Protein AF-A0A661GSV0-F1 (afdb_monomer_lite)

pLDDT: mean 92.69, std 8.17, range [64.0, 98.31]

Secondary structure (DSSP, 8-state):
-----HHHHHHHHHHHHHHHHHHHHHHTTSS-HHHHHHHHHHTT----S-------

Structure (mmCIF, N/CA/C/O backbone):
data_AF-A0A661GSV0-F1
#
_entry.id   AF-A0A661GSV0-F1
#
loop_
_atom_site.group_PDB
_atom_site.id
_atom_site.type_symbol
_atom_site.label_atom_id
_atom_site.label_alt_id
_atom_site.label_comp_id
_atom_site.label_asym_id
_atom_site.label_entity_id
_atom_site.label_seq_id
_atom_site.pdbx_PDB_ins_code
_atom_site.Cartn_x
_atom_site.Cartn_y
_atom_site.Cartn_z
_atom_site.occupancy
_atom_site.B_iso_or_equiv
_atom_site.auth_seq_id
_atom_site.auth_comp_id
_atom_site.auth_asym_id
_atom_site.auth_atom_id
_atom_site.pdbx_PDB_model_num
ATOM 1 N N . MET A 1 1 ? 13.614 11.792 -20.877 1.00 82.62 1 MET A N 1
ATOM 2 C CA . MET A 1 1 ? 12.669 11.077 -19.990 1.00 82.62 1 MET A CA 1
ATOM 3 C C . MET A 1 1 ? 13.232 9.687 -19.751 1.00 82.62 1 MET A C 1
ATOM 5 O O . MET A 1 1 ? 13.801 9.138 -20.685 1.00 82.62 1 MET A O 1
ATOM 9 N N . TYR A 1 2 ? 13.156 9.167 -18.527 1.00 88.56 2 TYR A N 1
ATOM 10 C CA . TYR A 1 2 ? 13.638 7.818 -18.218 1.00 88.56 2 TYR A CA 1
ATOM 11 C C . TYR A 1 2 ? 12.770 6.773 -18.936 1.00 88.56 2 TYR A C 1
ATOM 13 O O . TYR A 1 2 ? 11.547 6.918 -18.959 1.00 88.56 2 TYR A O 1
ATOM 21 N N . ILE A 1 3 ? 13.395 5.769 -19.555 1.00 90.38 3 ILE A N 1
ATOM 22 C CA . ILE A 1 3 ? 12.706 4.678 -20.253 1.00 90.38 3 ILE A CA 1
ATOM 23 C C . ILE A 1 3 ? 12.863 3.434 -19.395 1.00 90.38 3 ILE A C 1
ATOM 25 O O . ILE A 1 3 ? 13.982 2.979 -19.187 1.00 90.38 3 ILE A O 1
ATOM 29 N N . TYR A 1 4 ? 11.739 2.903 -18.924 1.00 92.25 4 TYR A N 1
ATOM 30 C CA . TYR A 1 4 ? 11.725 1.680 -18.136 1.00 92.25 4 TYR A CA 1
ATOM 31 C C . TYR A 1 4 ? 12.157 0.483 -18.973 1.00 92.25 4 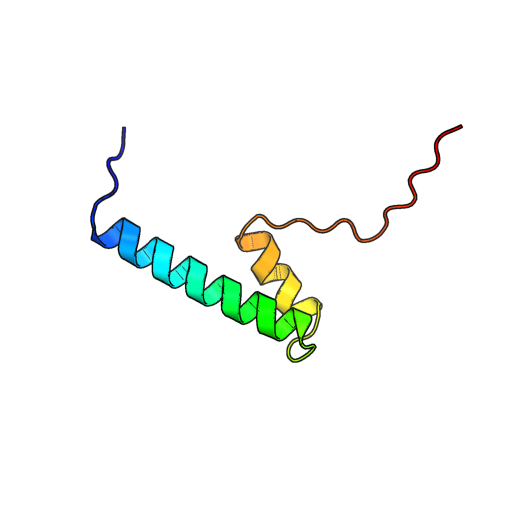TYR A C 1
ATOM 33 O O . TYR A 1 4 ? 11.606 0.234 -20.055 1.00 92.25 4 TYR A O 1
ATOM 41 N N . ASP A 1 5 ? 13.096 -0.281 -18.440 1.00 95.19 5 ASP A N 1
ATOM 42 C CA . ASP A 1 5 ? 13.574 -1.502 -19.061 1.00 95.19 5 ASP A CA 1
ATOM 43 C C . ASP A 1 5 ? 12.826 -2.741 -18.531 1.00 95.19 5 ASP A C 1
ATOM 45 O O . ASP A 1 5 ? 11.787 -2.667 -17.864 1.00 95.19 5 ASP A O 1
ATOM 49 N N . GLN A 1 6 ? 13.308 -3.924 -18.906 1.00 95.38 6 GLN A N 1
ATOM 50 C CA . GLN A 1 6 ? 12.701 -5.177 -18.470 1.00 95.38 6 GLN A CA 1
ATOM 51 C C . GLN A 1 6 ? 12.949 -5.467 -16.983 1.00 95.38 6 GLN A C 1
ATOM 53 O O . GLN A 1 6 ? 12.107 -6.095 -16.333 1.00 95.38 6 GLN A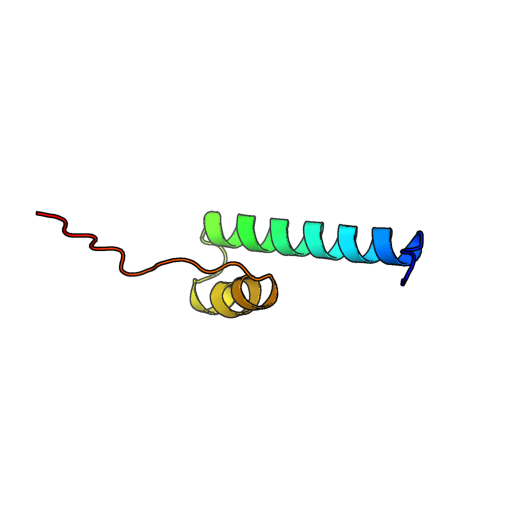 O 1
ATOM 58 N N . HIS A 1 7 ? 14.079 -5.018 -16.441 1.00 95.38 7 HIS A N 1
ATOM 59 C CA . HIS A 1 7 ? 14.400 -5.178 -15.033 1.00 95.38 7 HIS A CA 1
ATOM 60 C C . HIS A 1 7 ? 13.453 -4.338 -14.175 1.00 95.38 7 HIS A C 1
ATOM 62 O O . HIS A 1 7 ? 12.840 -4.875 -13.253 1.00 95.38 7 HIS A O 1
ATOM 68 N N . ASP A 1 8 ? 13.219 -3.082 -14.557 1.00 96.25 8 ASP A N 1
ATOM 69 C CA . ASP A 1 8 ? 12.270 -2.202 -13.877 1.00 96.25 8 ASP A CA 1
ATOM 70 C C . ASP A 1 8 ? 10.862 -2.798 -13.834 1.00 96.25 8 ASP A C 1
ATOM 72 O O . ASP A 1 8 ? 10.207 -2.830 -12.791 1.00 96.25 8 ASP A O 1
ATOM 76 N N . LYS A 1 9 ? 10.388 -3.313 -14.976 1.00 94.75 9 LYS A N 1
ATOM 77 C CA . LYS A 1 9 ? 9.065 -3.950 -15.071 1.00 94.75 9 LYS A CA 1
ATOM 78 C C . LYS A 1 9 ? 8.953 -5.157 -14.149 1.00 94.75 9 LYS A C 1
ATOM 80 O O . LYS A 1 9 ? 7.915 -5.348 -13.517 1.00 94.75 9 LYS A O 1
ATOM 85 N N . THR A 1 10 ? 10.017 -5.951 -14.073 1.00 97.06 10 THR A N 1
ATOM 86 C CA . THR A 1 10 ? 10.073 -7.128 -13.202 1.00 97.06 10 THR A CA 1
ATOM 87 C C . THR A 1 10 ? 10.021 -6.704 -11.737 1.00 97.06 10 THR A C 1
ATOM 89 O O . THR A 1 10 ? 9.153 -7.167 -11.001 1.00 97.06 10 THR A O 1
ATOM 92 N N . LEU A 1 11 ? 10.854 -5.736 -11.346 1.00 96.56 11 LEU A N 1
ATOM 93 C CA . LEU A 1 11 ? 10.902 -5.196 -9.988 1.00 96.56 11 LEU A CA 1
ATOM 94 C C . LEU A 1 11 ? 9.550 -4.614 -9.546 1.00 96.56 11 LEU A C 1
ATOM 96 O O . LEU A 1 11 ? 9.087 -4.864 -8.432 1.00 96.56 11 LEU A O 1
ATOM 100 N N . ILE A 1 12 ? 8.885 -3.851 -10.417 1.00 95.00 12 ILE A N 1
ATOM 101 C CA . ILE A 1 12 ? 7.550 -3.307 -10.133 1.00 95.00 12 ILE A CA 1
ATOM 102 C C . ILE A 1 12 ? 6.537 -4.446 -9.972 1.00 95.00 12 ILE A C 1
ATOM 104 O O . ILE A 1 12 ? 5.742 -4.424 -9.033 1.00 95.00 12 ILE A O 1
ATOM 108 N N . GLY A 1 13 ? 6.576 -5.453 -10.849 1.00 97.25 13 GLY A N 1
ATOM 109 C CA . GLY A 1 13 ? 5.696 -6.619 -10.773 1.00 97.25 13 GLY A CA 1
ATOM 110 C C . GLY A 1 13 ? 5.827 -7.377 -9.449 1.00 97.25 13 GLY A C 1
ATOM 111 O O . GLY A 1 13 ? 4.817 -7.690 -8.816 1.00 97.25 13 GLY A O 1
ATOM 112 N N . GLU A 1 14 ? 7.056 -7.606 -8.991 1.00 97.88 14 GLU A N 1
ATOM 113 C CA . GLU A 1 14 ? 7.340 -8.252 -7.706 1.00 97.88 14 GLU A CA 1
ATOM 114 C C . GLU A 1 14 ? 6.802 -7.438 -6.525 1.00 97.88 14 GLU A C 1
ATOM 116 O O . GLU A 1 14 ? 6.127 -7.987 -5.650 1.00 97.88 14 GLU A O 1
ATOM 121 N N . ARG A 1 15 ? 7.010 -6.115 -6.528 1.00 97.00 15 ARG A N 1
ATOM 122 C CA . ARG A 1 15 ? 6.481 -5.222 -5.484 1.00 97.00 15 ARG A CA 1
ATOM 123 C C . ARG A 1 15 ? 4.955 -5.201 -5.456 1.00 97.00 15 ARG A C 1
ATOM 125 O O . ARG A 1 15 ? 4.363 -5.237 -4.378 1.00 97.00 15 ARG A O 1
ATOM 132 N N . VAL A 1 16 ? 4.307 -5.193 -6.622 1.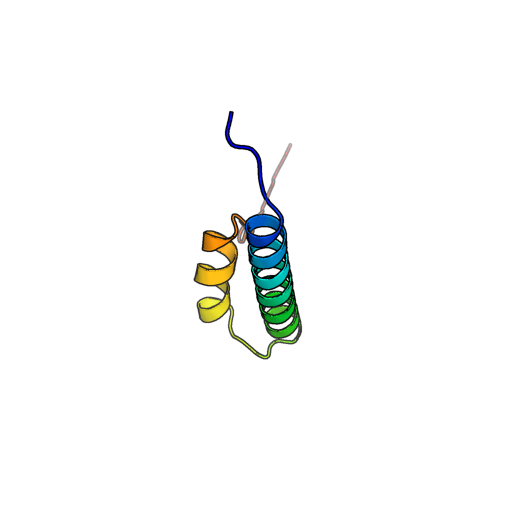00 97.25 16 VAL A N 1
ATOM 133 C CA . VAL A 1 16 ? 2.842 -5.284 -6.727 1.00 97.25 16 VAL A CA 1
ATOM 134 C C . VAL A 1 16 ? 2.345 -6.616 -6.165 1.00 97.25 16 VAL A C 1
ATOM 136 O O . VAL A 1 16 ? 1.381 -6.636 -5.399 1.00 97.25 16 VAL A O 1
ATOM 139 N N . ALA A 1 17 ? 2.998 -7.728 -6.508 1.00 98.25 17 ALA A N 1
ATOM 140 C CA . ALA A 1 17 ? 2.634 -9.048 -5.999 1.00 98.25 17 ALA A CA 1
ATOM 141 C C . ALA A 1 17 ? 2.807 -9.146 -4.473 1.00 98.25 17 ALA A C 1
ATOM 143 O O . ALA A 1 17 ? 1.938 -9.691 -3.788 1.00 98.25 17 ALA A O 1
ATOM 144 N N . GLN A 1 18 ? 3.889 -8.576 -3.937 1.00 97.81 18 GLN A N 1
ATOM 145 C CA . GLN A 1 18 ? 4.138 -8.492 -2.499 1.00 97.81 18 GLN A CA 1
ATOM 146 C C . GLN A 1 18 ? 3.041 -7.696 -1.783 1.00 97.81 18 GLN A C 1
ATOM 148 O O . GLN A 1 18 ? 2.439 -8.201 -0.834 1.00 97.81 18 GLN A O 1
ATOM 153 N N . TYR A 1 19 ? 2.756 -6.476 -2.245 1.00 97.81 19 TYR A N 1
ATOM 154 C CA . TYR A 1 19 ? 1.770 -5.606 -1.604 1.00 97.81 19 TYR A CA 1
ATOM 155 C C . TYR A 1 19 ? 0.348 -6.179 -1.686 1.00 97.81 19 TYR A C 1
ATOM 157 O O . TYR A 1 19 ? -0.413 -6.087 -0.720 1.00 97.81 19 TYR A O 1
ATOM 165 N N . ARG A 1 20 ? 0.006 -6.853 -2.795 1.00 97.94 20 ARG A N 1
ATOM 166 C CA .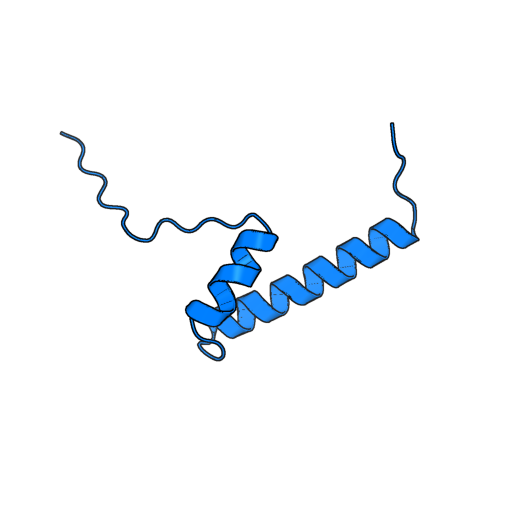 ARG A 1 20 ? -1.256 -7.597 -2.925 1.00 97.94 20 ARG A CA 1
ATOM 167 C C . ARG A 1 20 ? -1.396 -8.646 -1.824 1.00 97.94 20 ARG A C 1
ATOM 169 O O . ARG A 1 20 ? -2.382 -8.614 -1.102 1.00 97.94 20 ARG A O 1
ATOM 176 N N . ARG A 1 21 ? -0.387 -9.505 -1.631 1.00 98.31 21 ARG A N 1
ATOM 177 C CA . ARG A 1 21 ? -0.422 -10.543 -0.586 1.00 98.31 21 ARG A CA 1
ATOM 178 C C . ARG A 1 21 ? -0.579 -9.947 0.815 1.00 98.31 21 ARG A C 1
ATOM 180 O O . ARG A 1 21 ? -1.384 -10.433 1.595 1.00 98.31 21 ARG A O 1
ATOM 187 N N . GLN A 1 22 ? 0.163 -8.883 1.123 1.00 98.12 22 GLN A N 1
ATOM 188 C CA . GLN A 1 22 ? 0.054 -8.188 2.412 1.00 98.12 22 GLN A CA 1
ATOM 189 C C . GLN A 1 22 ? -1.349 -7.608 2.635 1.00 98.12 22 GLN A C 1
ATOM 191 O O . GLN A 1 22 ? -1.870 -7.661 3.746 1.00 98.12 22 GLN A O 1
ATOM 196 N N . THR A 1 23 ? -1.965 -7.079 1.576 1.00 97.81 23 THR A N 1
ATOM 197 C CA . THR A 1 23 ? -3.347 -6.586 1.610 1.00 97.81 23 THR A CA 1
ATOM 198 C C . THR A 1 23 ? -4.330 -7.732 1.844 1.00 97.81 23 THR A C 1
ATOM 200 O O . THR A 1 23 ? -5.199 -7.607 2.700 1.00 97.81 23 THR A O 1
ATOM 203 N N . ASP A 1 24 ? -4.164 -8.864 1.156 1.00 98.31 24 ASP A N 1
ATOM 204 C CA . ASP A 1 24 ? -5.012 -10.047 1.341 1.00 98.31 24 ASP A CA 1
ATOM 205 C C . ASP A 1 24 ? -4.918 -10.589 2.776 1.00 98.31 24 ASP A C 1
ATOM 207 O O . ASP A 1 24 ? -5.932 -10.916 3.390 1.00 98.31 24 ASP A O 1
ATOM 211 N N . ASP A 1 25 ? -3.712 -10.633 3.349 1.00 98.31 25 ASP A N 1
ATOM 212 C CA . ASP A 1 25 ? -3.500 -11.067 4.731 1.00 98.31 25 ASP A CA 1
ATOM 213 C C . ASP A 1 25 ? -4.111 -10.090 5.750 1.00 98.31 25 ASP A C 1
ATOM 215 O O . ASP A 1 25 ? -4.669 -10.537 6.755 1.00 98.31 25 ASP A O 1
ATOM 219 N N . TYR A 1 26 ? -4.069 -8.777 5.491 1.00 97.62 26 TYR A N 1
ATOM 220 C CA . TYR A 1 26 ? -4.764 -7.776 6.311 1.00 97.62 26 TYR A CA 1
ATOM 221 C C . TYR A 1 26 ? -6.284 -7.944 6.240 1.00 97.62 26 TYR A C 1
ATOM 223 O O . TYR A 1 26 ? -6.946 -7.992 7.275 1.00 97.62 26 TYR A O 1
ATOM 231 N N . LEU A 1 27 ? -6.841 -8.097 5.034 1.00 96.75 27 LEU A N 1
ATOM 232 C CA . LEU A 1 27 ? -8.278 -8.311 4.835 1.00 96.75 27 LEU A CA 1
ATOM 233 C C . LEU A 1 27 ? -8.759 -9.624 5.466 1.00 96.75 27 LEU A C 1
ATOM 235 O O . LEU A 1 27 ? -9.880 -9.695 5.963 1.00 96.75 27 LEU A O 1
ATOM 239 N N . ALA A 1 28 ? -7.903 -10.646 5.493 1.00 98.12 28 ALA A N 1
ATOM 240 C CA . ALA A 1 28 ? -8.152 -11.905 6.186 1.00 98.12 28 ALA A CA 1
ATOM 241 C C . ALA A 1 28 ? -7.939 -11.828 7.714 1.00 98.12 28 ALA A C 1
ATOM 243 O O . ALA A 1 28 ? -8.106 -12.837 8.397 1.00 98.12 28 ALA A O 1
ATOM 244 N N . GLY A 1 29 ? -7.536 -10.673 8.259 1.00 97.62 29 GLY A N 1
ATOM 245 C CA . GLY A 1 29 ? -7.283 -10.473 9.689 1.00 97.62 29 GLY A CA 1
ATOM 246 C C . GLY A 1 29 ? -6.024 -11.166 10.221 1.00 97.62 29 GLY A C 1
ATOM 247 O O . GLY A 1 29 ? -5.855 -11.275 11.433 1.00 97.62 29 GLY A O 1
ATOM 248 N N . LYS A 1 30 ? -5.134 -11.647 9.343 1.00 98.19 30 LYS A N 1
ATOM 249 C CA . LYS A 1 30 ? -3.893 -12.338 9.735 1.00 98.19 30 LYS A CA 1
ATOM 250 C C . LYS A 1 30 ? -2.805 -11.384 10.215 1.00 98.19 30 LYS A C 1
ATOM 252 O O . LYS A 1 30 ? -1.923 -11.803 10.960 1.00 98.19 30 LYS A O 1
ATOM 257 N N . ILE A 1 31 ? -2.846 -10.126 9.776 1.00 97.50 31 ILE A N 1
ATOM 258 C CA . ILE A 1 31 ? -1.984 -9.059 10.290 1.00 97.50 31 ILE A CA 1
ATOM 259 C C . ILE A 1 31 ? -2.838 -7.910 10.838 1.00 97.50 31 ILE A C 1
ATOM 261 O O . ILE A 1 31 ? -3.869 -7.582 10.244 1.00 97.50 31 ILE A O 1
ATOM 265 N N . PRO A 1 32 ? -2.435 -7.291 11.959 1.00 97.19 32 PRO A N 1
ATOM 266 C CA . PRO A 1 32 ? -3.191 -6.201 12.560 1.00 97.19 32 PRO A CA 1
ATOM 267 C C . PRO A 1 32 ? -3.022 -4.887 11.779 1.00 97.19 32 PRO A C 1
ATOM 269 O O . PRO A 1 32 ? -2.063 -4.696 11.026 1.00 97.19 32 PRO A O 1
ATOM 272 N N . ASP A 1 33 ? -3.940 -3.942 12.005 1.00 94.88 33 ASP A N 1
ATOM 273 C CA . ASP A 1 33 ? -3.951 -2.618 11.355 1.00 94.88 33 ASP A CA 1
ATOM 274 C C . ASP A 1 33 ? -2.651 -1.831 11.566 1.00 94.88 33 ASP A C 1
ATOM 276 O O . ASP A 1 33 ? -2.175 -1.170 10.650 1.00 94.88 33 ASP A O 1
ATOM 280 N N . GLU A 1 34 ? -2.026 -1.955 12.737 1.00 96.38 34 GLU A N 1
ATOM 281 C CA . GLU A 1 34 ? -0.739 -1.322 13.053 1.00 96.38 34 GLU A CA 1
ATOM 282 C C . GLU A 1 34 ? 0.417 -1.821 12.172 1.00 96.38 34 GLU A C 1
ATOM 284 O O . GLU A 1 34 ? 1.305 -1.042 11.828 1.00 96.38 34 GLU A O 1
ATOM 289 N N . VAL A 1 35 ? 0.376 -3.091 11.747 1.00 97.25 35 VAL A N 1
ATOM 290 C CA . VAL A 1 35 ? 1.362 -3.682 10.829 1.00 97.25 35 VAL A CA 1
ATOM 291 C C . VAL A 1 35 ? 1.052 -3.283 9.388 1.00 97.25 35 VAL A C 1
ATOM 293 O O . VAL A 1 35 ? 1.96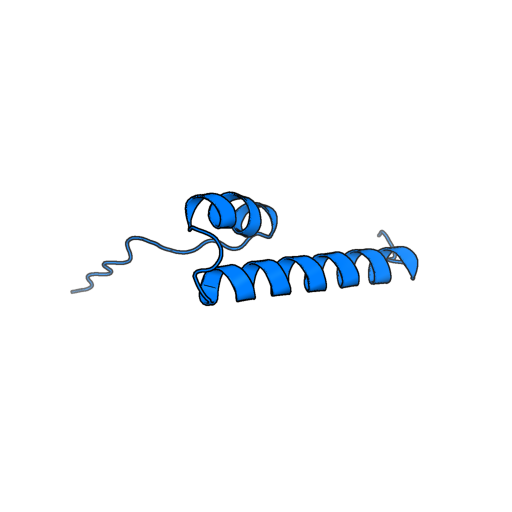5 -3.001 8.610 1.00 97.25 35 VAL A O 1
ATOM 296 N N . PHE A 1 36 ? -0.229 -3.208 9.019 1.00 97.44 36 PHE A N 1
ATOM 297 C CA . PHE A 1 36 ? -0.633 -2.824 7.667 1.00 97.44 36 PHE A CA 1
ATOM 298 C C . PHE A 1 36 ? -0.497 -1.315 7.394 1.00 97.44 36 PHE A C 1
ATOM 300 O O . PHE A 1 36 ? -0.226 -0.915 6.261 1.00 97.44 36 PHE A O 1
ATOM 307 N N . LEU A 1 37 ? -0.625 -0.466 8.419 1.00 95.69 37 LEU A N 1
ATOM 308 C CA . LEU A 1 37 ? -0.535 0.993 8.328 1.00 95.69 37 LEU A CA 1
ATOM 309 C C . LEU A 1 37 ? 0.716 1.494 7.576 1.00 95.69 37 LEU A C 1
ATOM 311 O O . LEU A 1 37 ? 0.546 2.222 6.593 1.00 95.69 37 LEU A O 1
ATOM 315 N N . PRO A 1 38 ? 1.958 1.141 7.963 1.00 97.06 38 PRO A N 1
ATOM 316 C CA . PRO A 1 38 ? 3.141 1.587 7.230 1.00 97.06 38 PRO A CA 1
ATOM 317 C C . PRO A 1 38 ? 3.198 1.019 5.805 1.00 97.06 38 PRO A C 1
ATOM 319 O O . PRO A 1 38 ? 3.591 1.742 4.890 1.00 97.06 38 PRO A O 1
ATOM 322 N N . LEU A 1 39 ? 2.754 -0.226 5.587 1.00 96.81 39 LEU A N 1
ATOM 323 C CA . LEU A 1 39 ? 2.752 -0.868 4.266 1.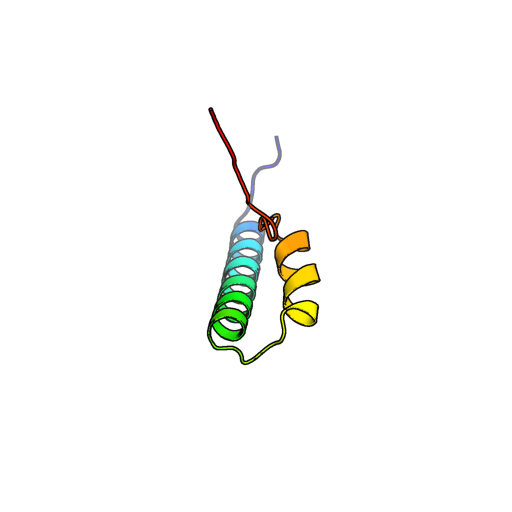00 96.81 39 LEU A CA 1
ATOM 324 C C . LEU A 1 39 ? 1.860 -0.114 3.280 1.00 96.81 39 LEU A C 1
ATOM 326 O O . LEU A 1 39 ? 2.286 0.197 2.166 1.00 96.81 39 LEU A O 1
ATOM 330 N N . ARG A 1 40 ? 0.636 0.231 3.692 1.00 95.81 40 ARG A N 1
ATOM 331 C CA . ARG A 1 40 ? -0.293 0.955 2.821 1.00 95.81 40 ARG A CA 1
ATOM 332 C C . ARG A 1 40 ? 0.153 2.387 2.549 1.00 95.81 40 ARG A C 1
ATOM 334 O O . ARG A 1 40 ? 0.034 2.849 1.420 1.00 95.81 40 ARG A O 1
ATOM 341 N N . LEU A 1 41 ? 0.734 3.069 3.538 1.00 96.38 41 LEU A N 1
ATOM 342 C CA . LEU A 1 41 ? 1.224 4.440 3.366 1.00 96.38 41 LEU A CA 1
ATOM 343 C C . LEU A 1 41 ? 2.429 4.505 2.421 1.00 96.38 41 LEU A C 1
ATOM 345 O O . LEU A 1 41 ? 2.464 5.368 1.548 1.00 96.38 41 LEU A O 1
ATOM 349 N N . GLN A 1 42 ? 3.374 3.566 2.531 1.00 95.94 42 GLN A N 1
ATOM 350 C CA . GLN A 1 42 ? 4.513 3.473 1.609 1.00 95.94 42 GLN A CA 1
ATOM 351 C C . GLN A 1 42 ? 4.087 3.190 0.160 1.00 95.94 42 GLN A C 1
ATOM 353 O O . GLN A 1 42 ? 4.802 3.558 -0.769 1.00 95.94 42 GLN A O 1
ATOM 358 N N . ASN A 1 43 ? 2.922 2.568 -0.037 1.00 96.00 43 ASN A N 1
ATOM 359 C CA . ASN A 1 43 ? 2.334 2.305 -1.352 1.00 96.00 43 ASN A CA 1
ATOM 360 C C . ASN A 1 43 ? 1.280 3.353 -1.764 1.00 96.00 43 ASN A C 1
ATOM 362 O O . ASN A 1 43 ? 0.568 3.157 -2.745 1.00 96.00 43 ASN A O 1
ATOM 366 N N . GLY A 1 44 ? 1.170 4.468 -1.031 1.00 95.00 44 GLY A N 1
ATOM 367 C CA . GLY A 1 44 ? 0.288 5.587 -1.375 1.00 95.00 44 GLY A CA 1
ATOM 368 C C . GLY A 1 44 ? -1.203 5.338 -1.127 1.00 95.00 44 GLY A C 1
ATOM 369 O O . GLY A 1 44 ? -2.037 6.116 -1.588 1.00 95.00 44 GLY A O 1
ATOM 370 N N . LEU A 1 45 ? -1.565 4.281 -0.396 1.00 93.88 45 LEU A N 1
ATOM 371 C CA . LEU A 1 45 ? -2.947 3.980 -0.040 1.00 93.88 45 LEU A CA 1
ATOM 372 C C . LEU A 1 45 ? -3.336 4.662 1.280 1.00 93.88 45 LEU A C 1
ATOM 374 O O . LEU A 1 45 ? -2.955 4.244 2.382 1.00 93.88 45 LEU A O 1
ATOM 378 N N . TYR A 1 46 ? -4.178 5.684 1.159 1.00 93.12 46 TYR A N 1
ATOM 379 C CA . TYR A 1 46 ? -4.767 6.415 2.277 1.00 93.12 46 TYR A CA 1
ATOM 380 C C . TYR A 1 46 ? -6.211 5.968 2.502 1.00 93.12 46 TYR A C 1
ATOM 382 O O . TYR A 1 46 ? -7.038 6.028 1.598 1.00 93.12 46 TYR A O 1
ATOM 390 N N . VAL A 1 47 ? -6.511 5.532 3.726 1.00 88.25 47 VAL A N 1
ATOM 391 C CA . VAL A 1 47 ? -7.862 5.140 4.144 1.00 88.25 47 VAL A CA 1
ATOM 392 C C . VAL A 1 47 ? -8.411 6.197 5.090 1.00 88.25 47 VAL A C 1
ATOM 394 O O . VAL A 1 47 ? -7.775 6.540 6.091 1.00 88.25 47 VAL A O 1
ATOM 397 N N . GLN A 1 48 ? -9.604 6.698 4.787 1.00 87.94 48 GLN A N 1
ATOM 398 C CA . GLN A 1 48 ? -10.329 7.593 5.676 1.00 87.94 48 GLN A CA 1
ATOM 399 C C . GLN A 1 48 ? -10.938 6.779 6.827 1.00 87.94 48 GLN A C 1
ATOM 401 O O . GLN A 1 48 ? -11.821 5.958 6.607 1.00 87.94 48 GLN A O 1
ATOM 406 N N . ARG A 1 49 ? -10.456 6.984 8.060 1.00 81.44 49 ARG A N 1
ATOM 407 C CA . ARG A 1 49 ? -10.920 6.223 9.242 1.00 81.44 49 ARG A CA 1
ATOM 408 C C . ARG A 1 49 ? -12.193 6.793 9.858 1.00 81.44 49 ARG A C 1
ATOM 410 O O . ARG A 1 49 ? -13.045 6.055 10.330 1.00 81.44 49 ARG A O 1
ATOM 417 N N . LEU A 1 50 ? -12.299 8.117 9.869 1.00 82.50 50 LEU A N 1
ATOM 418 C CA . LEU A 1 50 ? -13.432 8.851 10.413 1.00 82.50 50 LEU A CA 1
ATOM 419 C C . LEU A 1 50 ? -14.023 9.647 9.257 1.00 82.50 50 LEU A C 1
ATOM 421 O O . LEU A 1 50 ? -13.540 10.726 8.918 1.00 82.50 50 LEU A O 1
ATOM 425 N N . ALA A 1 51 ? -15.028 9.057 8.611 1.00 77.50 51 ALA A N 1
ATOM 426 C CA . ALA A 1 51 ? -15.730 9.650 7.480 1.00 77.50 51 ALA A CA 1
ATOM 427 C C . ALA A 1 51 ? -17.170 10.101 7.812 1.00 77.50 51 ALA A C 1
ATOM 429 O O . ALA A 1 51 ? -18.074 9.798 7.033 1.00 77.50 51 ALA A O 1
ATOM 430 N N . PRO A 1 52 ? -17.454 10.808 8.929 1.00 73.81 52 PRO A N 1
ATOM 431 C CA . PRO A 1 52 ? -18.747 11.458 9.065 1.00 73.81 52 PRO A CA 1
ATOM 432 C C . PRO A 1 52 ? -18.786 12.644 8.098 1.00 73.81 52 PRO A C 1
ATOM 434 O O . PRO A 1 52 ? -18.205 13.697 8.352 1.00 73.81 52 PRO A O 1
ATOM 437 N N . MET A 1 53 ? -19.455 12.461 6.964 1.00 77.44 53 MET A N 1
ATOM 438 C CA . MET A 1 53 ? -19.820 13.570 6.093 1.00 77.44 53 MET A CA 1
ATOM 439 C C . MET A 1 53 ? -21.275 13.935 6.360 1.00 77.44 53 MET A C 1
ATOM 441 O O . MET A 1 53 ? -22.193 13.248 5.923 1.00 77.44 53 MET A O 1
ATOM 445 N N . LEU A 1 54 ? -21.465 15.020 7.107 1.00 71.19 54 LEU A N 1
ATOM 446 C CA . LEU A 1 54 ? -22.753 15.678 7.262 1.00 71.19 54 LEU A CA 1
ATOM 447 C C . LEU A 1 54 ? -22.878 16.741 6.170 1.00 71.19 54 LEU A C 1
ATOM 449 O O . LEU A 1 54 ? -22.019 17.616 6.054 1.00 71.19 54 LEU A O 1
ATOM 453 N N . ARG A 1 55 ? -23.955 16.684 5.391 1.00 70.75 55 ARG A N 1
ATOM 454 C CA . ARG A 1 55 ? -24.336 17.752 4.468 1.00 70.75 55 ARG A CA 1
ATOM 455 C C . ARG A 1 55 ? -25.812 18.068 4.692 1.00 70.75 55 ARG A C 1
ATOM 457 O O . ARG A 1 55 ? -26.625 17.150 4.651 1.00 70.75 55 ARG A O 1
ATOM 464 N N . ILE A 1 56 ? -26.100 19.336 4.993 1.00 64.00 56 ILE A N 1
ATOM 465 C CA . ILE A 1 56 ? -27.454 19.915 5.032 1.00 64.00 56 ILE A CA 1
ATOM 466 C C . ILE A 1 56 ? -27.927 20.121 3.594 1.00 64.00 56 ILE A C 1
ATOM 468 O O . ILE A 1 56 ? -27.087 20.569 2.775 1.00 64.00 56 ILE A O 1
#

Sequence (56 aa):
MYIYDQHDKTLIGERVAQYRRQTDDYLAGKIPDEVFLPLRLQNGLYVQRLAPMLRI

Foldseek 3Di:
DDDDDPVNVVVVVVLVVVLVVVVVCVVVVVDDPVVCVVSCVVVVHDDDPDDPDDDD

Radius of gyration: 16.01 Å; chains: 1; bounding box: 42×32×33 Å